Protein AF-A0A956I0B4-F1 (afdb_monomer_lite)

pLDDT: mean 91.72, std 8.98, range [53.16, 98.12]

Secondary structure (DSSP, 8-state):
---S-EEEEEE----GGGGGGGTSS-GGGSEE--SSTT----EEHHHHHHHHHHHTT--EEEEEE-TT--

Sequence (70 aa):
MAAPYQAVILAAGRGDRLSEKTDLTPKSILPIGPRSLADRTETSFLERQVRLLKAAGVDHVVVVIGYLRE

Structure (mmCIF, N/CA/C/O b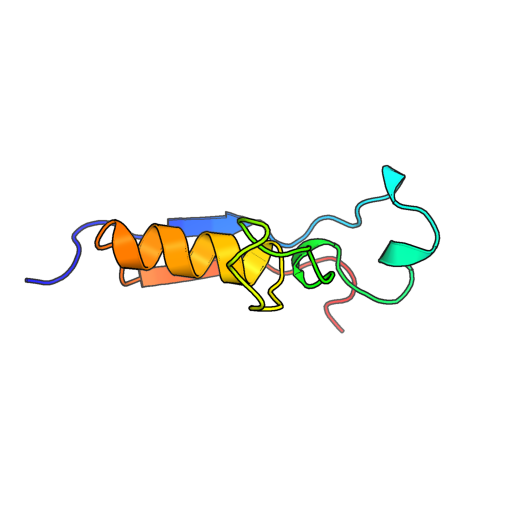ackbone):
data_AF-A0A956I0B4-F1
#
_entry.id   AF-A0A956I0B4-F1
#
loop_
_atom_site.group_PDB
_atom_site.id
_atom_site.type_symbol
_atom_site.label_atom_id
_atom_site.label_alt_id
_atom_site.label_comp_id
_atom_site.label_asym_id
_atom_site.label_entity_id
_atom_site.label_seq_id
_atom_site.pdbx_PDB_ins_code
_atom_site.Cartn_x
_atom_site.Cartn_y
_atom_site.Cartn_z
_atom_site.occupancy
_atom_site.B_iso_or_equiv
_atom_site.auth_seq_id
_atom_site.auth_comp_id
_atom_site.auth_asym_id
_atom_site.auth_atom_id
_atom_site.pdbx_PDB_model_num
ATOM 1 N N . MET A 1 1 ? -15.797 -5.837 20.515 1.00 53.16 1 MET A N 1
ATOM 2 C CA . MET A 1 1 ? -16.678 -6.396 19.466 1.00 53.16 1 MET A CA 1
ATOM 3 C C . MET A 1 1 ? -15.800 -6.667 18.265 1.00 53.16 1 MET A C 1
ATOM 5 O O . MET A 1 1 ? -15.053 -5.769 17.907 1.00 53.16 1 MET A O 1
ATOM 9 N N . ALA A 1 2 ? -15.808 -7.882 17.719 1.00 55.44 2 ALA A N 1
ATOM 10 C CA . ALA A 1 2 ? -15.070 -8.167 16.492 1.00 55.44 2 ALA A CA 1
ATOM 11 C C . ALA A 1 2 ? -15.708 -7.384 15.337 1.00 55.44 2 ALA A C 1
ATOM 13 O O . ALA A 1 2 ? -16.933 -7.391 15.202 1.00 55.44 2 ALA A O 1
ATOM 14 N N . ALA A 1 3 ? -14.892 -6.702 14.538 1.00 58.84 3 ALA A N 1
ATOM 15 C CA . ALA A 1 3 ? -15.302 -6.160 13.253 1.00 58.84 3 ALA A CA 1
ATOM 16 C C . ALA A 1 3 ? -16.020 -7.247 12.425 1.00 58.84 3 ALA A C 1
ATOM 18 O O . ALA A 1 3 ? -15.388 -8.253 12.104 1.00 58.84 3 ALA A O 1
ATOM 19 N N . PRO A 1 4 ? -17.306 -7.098 12.056 1.00 75.25 4 PRO A N 1
ATOM 20 C CA . PRO A 1 4 ? -18.023 -8.122 11.288 1.00 75.25 4 PRO A CA 1
ATOM 21 C C . PRO A 1 4 ? -17.552 -8.213 9.828 1.00 75.25 4 PRO A C 1
ATOM 23 O O . PRO A 1 4 ? -17.988 -9.091 9.088 1.00 75.25 4 PRO A O 1
ATOM 26 N N . TYR A 1 5 ? -16.686 -7.294 9.398 1.00 85.12 5 TYR A N 1
ATOM 27 C CA . TYR A 1 5 ? -16.265 -7.152 8.015 1.00 85.12 5 TYR A CA 1
ATOM 28 C C . TYR A 1 5 ? -14.822 -7.608 7.821 1.00 85.12 5 TYR A C 1
ATOM 30 O O . TYR A 1 5 ? -13.937 -7.298 8.617 1.00 85.12 5 TYR A O 1
ATOM 38 N N . GLN A 1 6 ? -14.597 -8.301 6.708 1.00 93.69 6 GLN A N 1
ATOM 39 C CA . GLN A 1 6 ? -13.278 -8.631 6.190 1.00 93.69 6 GLN A CA 1
ATOM 40 C C . GLN A 1 6 ? -13.022 -7.806 4.930 1.00 93.69 6 GLN A C 1
ATOM 42 O O . GLN A 1 6 ? -1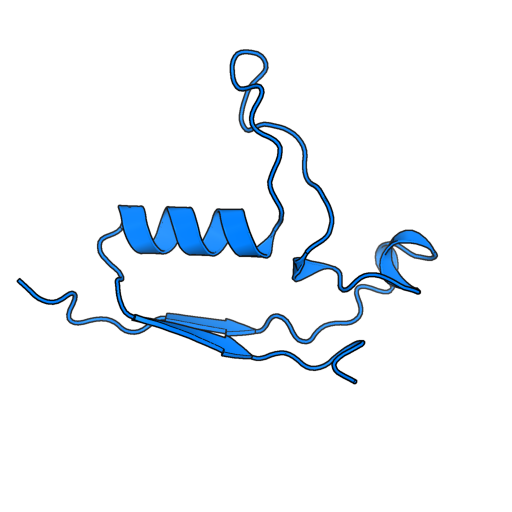3.861 -7.769 4.029 1.00 93.69 6 GLN A O 1
ATOM 47 N N . ALA A 1 7 ? -11.848 -7.187 4.843 1.00 97.06 7 ALA A N 1
ATOM 48 C CA . ALA A 1 7 ? -11.399 -6.515 3.631 1.00 97.06 7 ALA A CA 1
ATOM 49 C C . ALA A 1 7 ? -10.419 -7.388 2.846 1.00 97.06 7 ALA A C 1
ATOM 51 O O . ALA A 1 7 ? -9.579 -8.082 3.419 1.00 97.06 7 ALA A O 1
ATOM 52 N N . VAL A 1 8 ? -10.499 -7.303 1.518 1.00 97.69 8 VAL A N 1
ATOM 53 C CA . VAL A 1 8 ? -9.523 -7.895 0.599 1.00 97.69 8 VAL A CA 1
ATOM 54 C C . VAL A 1 8 ? -8.874 -6.768 -0.198 1.00 97.69 8 VAL A C 1
ATOM 56 O O . VAL A 1 8 ? -9.558 -6.043 -0.919 1.00 97.69 8 VAL A O 1
ATOM 59 N N . ILE A 1 9 ? -7.555 -6.611 -0.072 1.00 98.12 9 ILE A N 1
ATOM 60 C CA . ILE A 1 9 ? -6.768 -5.647 -0.849 1.00 98.12 9 ILE A CA 1
ATOM 61 C C . ILE A 1 9 ? -6.044 -6.391 -1.970 1.00 98.12 9 ILE A C 1
ATOM 63 O O . ILE A 1 9 ? -5.182 -7.232 -1.719 1.00 98.12 9 ILE A O 1
ATOM 67 N N . LEU A 1 10 ? -6.351 -6.036 -3.218 1.00 98.06 10 LEU A N 1
ATOM 68 C CA . LEU A 1 10 ? -5.662 -6.555 -4.401 1.00 98.06 10 LEU A CA 1
ATOM 69 C C . LEU A 1 10 ? -4.387 -5.740 -4.671 1.00 98.06 10 LEU A C 1
ATOM 71 O O . LEU A 1 10 ? -4.387 -4.778 -5.438 1.00 98.06 10 LEU A O 1
ATOM 75 N N . ALA A 1 11 ? -3.287 -6.129 -4.032 1.00 97.31 11 ALA A N 1
ATOM 76 C CA . ALA A 1 11 ? -1.964 -5.511 -4.140 1.00 97.31 11 ALA A CA 1
ATOM 77 C C . ALA A 1 11 ? -1.059 -6.227 -5.168 1.00 97.31 11 ALA A C 1
ATOM 79 O O . ALA A 1 11 ? 0.151 -6.318 -4.982 1.00 97.31 11 ALA A O 1
ATOM 80 N N . ALA A 1 12 ? -1.651 -6.744 -6.249 1.00 96.56 12 ALA A N 1
ATOM 81 C CA . ALA A 1 12 ? -0.989 -7.627 -7.213 1.00 96.56 12 ALA A CA 1
ATOM 82 C C . ALA A 1 12 ? -0.567 -6.950 -8.532 1.00 96.56 12 ALA A C 1
ATOM 84 O O . ALA A 1 12 ? 0.066 -7.590 -9.367 1.00 96.56 12 ALA A O 1
ATOM 85 N N . GLY A 1 13 ? -0.931 -5.682 -8.747 1.00 95.44 13 GLY A N 1
ATOM 86 C CA . GLY A 1 13 ? -0.692 -4.986 -10.013 1.00 95.44 13 GLY A CA 1
ATOM 87 C C . GLY A 1 13 ? 0.740 -4.468 -10.180 1.00 95.44 13 GLY A C 1
ATOM 88 O O . GLY A 1 13 ? 1.327 -3.952 -9.231 1.00 95.44 13 GLY A O 1
ATOM 89 N N . ARG A 1 14 ? 1.246 -4.522 -11.420 1.00 94.94 14 ARG A N 1
ATOM 90 C CA . ARG A 1 14 ? 2.568 -4.007 -11.813 1.00 94.94 14 ARG A CA 1
ATOM 91 C C . ARG A 1 14 ? 2.697 -2.496 -11.641 1.00 94.94 14 ARG A C 1
ATOM 93 O O . ARG A 1 14 ? 3.570 -2.021 -10.930 1.00 94.94 14 ARG A O 1
ATOM 100 N N . GLY A 1 15 ? 1.760 -1.742 -12.215 1.00 95.44 15 GLY A N 1
ATOM 101 C CA . GLY A 1 15 ? 1.774 -0.281 -12.145 1.00 95.44 15 GLY A CA 1
ATOM 102 C C . GLY A 1 15 ? 2.525 0.399 -13.291 1.00 95.44 15 GLY A C 1
ATOM 103 O O . GLY A 1 15 ? 3.067 1.471 -13.062 1.00 95.44 15 GLY A O 1
ATOM 104 N N . ASP A 1 16 ? 2.463 -0.152 -14.511 1.00 95.38 16 ASP A N 1
ATOM 105 C CA . ASP A 1 16 ? 3.261 0.240 -15.695 1.00 95.38 16 ASP A CA 1
ATOM 106 C C . ASP A 1 16 ? 3.328 1.747 -15.991 1.00 95.38 16 ASP A C 1
ATOM 108 O O . ASP A 1 16 ? 4.330 2.248 -16.482 1.00 95.38 16 ASP A O 1
ATOM 112 N N . ARG A 1 17 ? 2.278 2.505 -15.653 1.00 96.69 17 ARG A N 1
ATOM 113 C CA . ARG A 1 17 ? 2.246 3.971 -15.819 1.00 96.69 17 ARG A CA 1
ATOM 114 C C . ARG A 1 17 ? 3.237 4.728 -14.923 1.00 96.69 17 ARG A C 1
ATOM 116 O O . ARG A 1 17 ? 3.382 5.934 -15.085 1.00 96.69 17 ARG A O 1
ATOM 123 N N . LEU A 1 18 ? 3.841 4.059 -13.942 1.00 95.19 18 LEU A N 1
ATOM 124 C CA . LEU A 1 18 ? 4.885 4.607 -13.074 1.00 95.19 18 LEU A CA 1
ATOM 125 C C . LEU A 1 18 ? 6.300 4.253 -13.560 1.00 95.19 18 LEU A C 1
ATOM 127 O O . LEU A 1 18 ? 7.264 4.654 -12.906 1.00 95.19 18 LEU A O 1
ATOM 131 N N . SER A 1 19 ? 6.413 3.559 -14.699 1.00 94.31 19 SER A N 1
ATOM 132 C CA . SER A 1 19 ? 7.672 3.241 -15.380 1.00 94.31 19 SER A CA 1
ATOM 133 C C . SER A 1 19 ? 8.695 2.592 -14.433 1.00 94.31 19 SER A C 1
ATOM 135 O O . SER A 1 19 ? 8.327 1.719 -13.640 1.00 94.31 19 SER A O 1
ATOM 137 N N . GLU A 1 20 ? 9.953 3.049 -14.466 1.00 96.12 20 GLU A N 1
ATOM 138 C CA . GLU A 1 20 ? 11.071 2.496 -13.690 1.00 96.12 20 GLU A CA 1
ATOM 139 C C . GLU A 1 20 ? 10.831 2.438 -12.175 1.00 96.12 20 GLU A C 1
ATOM 141 O O . GLU A 1 20 ? 11.425 1.617 -11.477 1.00 96.12 20 GLU A O 1
ATOM 146 N N . LYS A 1 21 ? 9.907 3.253 -11.641 1.00 94.75 21 LYS A N 1
ATOM 147 C CA . LYS A 1 21 ? 9.575 3.227 -10.209 1.00 94.75 21 LYS A CA 1
ATOM 148 C C . LYS A 1 21 ? 9.013 1.879 -9.780 1.00 94.75 21 LYS A C 1
ATOM 150 O O . LYS A 1 21 ? 9.106 1.541 -8.607 1.00 94.75 21 LYS A O 1
ATOM 155 N N . THR A 1 22 ? 8.414 1.135 -10.705 1.00 95.94 22 THR A N 1
ATOM 156 C CA . THR A 1 22 ? 7.789 -0.160 -10.427 1.00 95.94 22 THR A CA 1
ATOM 157 C C . THR A 1 22 ? 8.580 -1.354 -10.946 1.00 95.94 22 THR A C 1
ATOM 159 O O . THR A 1 22 ? 8.091 -2.472 -10.852 1.00 95.94 22 THR A O 1
ATOM 162 N N . ASP A 1 23 ? 9.793 -1.183 -11.470 1.00 95.69 23 ASP A N 1
ATOM 163 C CA . ASP A 1 23 ? 10.541 -2.322 -12.027 1.00 95.69 23 ASP A CA 1
ATOM 164 C C . ASP A 1 23 ? 11.021 -3.292 -10.945 1.00 95.69 23 ASP A C 1
ATOM 166 O O . ASP A 1 23 ? 10.968 -4.503 -11.133 1.00 95.69 23 ASP A O 1
ATOM 170 N N . LEU A 1 24 ? 11.429 -2.756 -9.791 1.00 95.56 24 LEU A N 1
ATOM 171 C CA . LEU A 1 24 ? 11.972 -3.534 -8.670 1.00 95.56 24 LEU A CA 1
ATOM 172 C C . LEU A 1 24 ? 11.140 -3.423 -7.388 1.00 95.56 24 LEU A C 1
ATOM 174 O O . LEU A 1 24 ? 11.441 -4.076 -6.394 1.00 95.56 24 LEU A O 1
ATOM 178 N N . THR A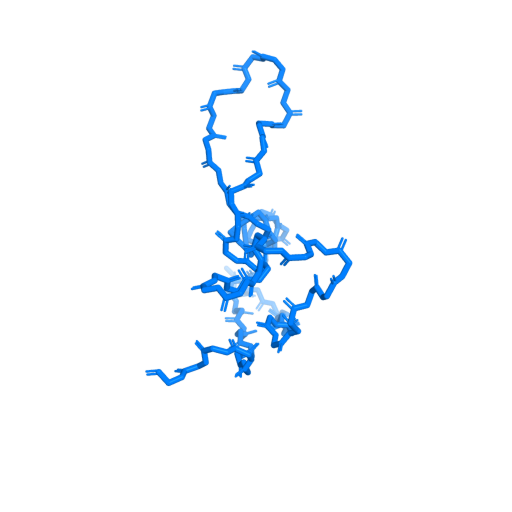 1 25 ? 10.084 -2.609 -7.406 1.00 94.81 25 THR A N 1
ATOM 179 C CA . THR A 1 25 ? 9.247 -2.350 -6.234 1.00 94.81 25 THR A CA 1
ATOM 180 C C . THR A 1 25 ? 7.773 -2.425 -6.629 1.00 94.81 25 THR A C 1
ATOM 182 O O . THR A 1 25 ? 7.339 -1.642 -7.478 1.00 94.81 25 THR A O 1
ATOM 185 N N . PRO A 1 26 ? 6.954 -3.307 -6.021 1.00 96.38 26 PRO A N 1
ATOM 186 C CA . PRO A 1 26 ? 5.515 -3.305 -6.245 1.00 96.38 26 PRO A CA 1
ATOM 187 C C . PRO A 1 26 ? 4.909 -1.931 -5.974 1.00 96.38 26 PRO A C 1
ATOM 189 O O . PRO A 1 26 ? 5.179 -1.309 -4.943 1.00 96.38 26 PRO A O 1
ATOM 192 N N . LYS A 1 27 ? 4.000 -1.482 -6.849 1.00 96.88 27 LYS A N 1
ATOM 193 C CA . LYS A 1 27 ? 3.313 -0.192 -6.674 1.00 96.88 27 LYS A CA 1
ATOM 194 C C . LYS A 1 27 ? 2.688 -0.043 -5.283 1.00 96.88 27 LYS A C 1
ATOM 196 O O . LYS A 1 27 ? 2.660 1.055 -4.736 1.00 96.88 27 LYS A O 1
ATOM 201 N N . SER A 1 28 ? 2.167 -1.134 -4.728 1.00 96.94 28 SER A N 1
ATOM 202 C CA . SER A 1 28 ? 1.505 -1.173 -3.423 1.00 96.94 28 SER A CA 1
ATOM 203 C C . SER A 1 28 ? 2.405 -0.720 -2.268 1.00 96.94 28 SER A C 1
ATOM 205 O O . SER A 1 28 ? 1.890 -0.111 -1.331 1.00 96.94 28 SER A O 1
ATOM 207 N N . ILE A 1 29 ? 3.719 -0.945 -2.343 1.00 95.75 29 ILE A N 1
ATOM 208 C CA . ILE A 1 29 ? 4.671 -0.580 -1.284 1.00 95.75 29 ILE A CA 1
ATOM 209 C C . ILE A 1 29 ? 5.506 0.664 -1.610 1.00 95.75 29 ILE A C 1
ATOM 211 O O . ILE A 1 29 ? 6.318 1.074 -0.786 1.00 95.75 29 ILE A O 1
ATOM 215 N N . LEU A 1 30 ? 5.293 1.296 -2.770 1.00 95.75 30 LEU A N 1
ATOM 216 C CA . LEU A 1 30 ? 5.978 2.545 -3.099 1.00 95.75 30 LEU A CA 1
ATOM 217 C C . LEU A 1 30 ? 5.706 3.628 -2.047 1.00 95.75 30 LEU A C 1
ATOM 219 O O . LEU A 1 30 ? 4.555 3.759 -1.605 1.00 95.75 30 LEU A O 1
ATOM 223 N N . PRO A 1 31 ? 6.726 4.432 -1.693 1.00 94.25 31 PRO A N 1
ATOM 224 C CA . PRO A 1 31 ? 6.559 5.517 -0.746 1.00 94.25 31 PRO A CA 1
ATOM 225 C C . PRO A 1 31 ? 5.621 6.573 -1.327 1.00 94.25 31 PRO A C 1
ATOM 227 O O . PRO A 1 31 ? 5.710 6.951 -2.501 1.00 94.25 31 PRO A O 1
ATOM 230 N N . ILE A 1 32 ? 4.720 7.064 -0.487 1.00 92.12 32 ILE A N 1
ATOM 231 C CA . ILE A 1 32 ? 3.857 8.199 -0.788 1.00 92.12 32 ILE A CA 1
ATOM 232 C C . ILE A 1 32 ? 4.048 9.278 0.264 1.00 92.12 32 ILE A C 1
ATOM 234 O O . ILE A 1 32 ? 4.298 8.998 1.436 1.00 92.12 32 ILE A O 1
ATOM 238 N N . GLY A 1 33 ? 3.908 10.523 -0.185 1.00 85.62 33 GLY A N 1
ATOM 239 C CA . GLY A 1 33 ? 4.058 11.689 0.669 1.00 85.62 33 GLY A CA 1
ATOM 240 C C . GLY A 1 33 ? 3.025 11.759 1.804 1.00 85.62 33 GLY A C 1
ATOM 241 O O . GLY A 1 33 ? 2.029 11.015 1.826 1.00 85.62 33 GLY A O 1
ATOM 242 N N . PRO A 1 34 ? 3.251 12.688 2.745 1.00 84.88 34 PRO A N 1
ATOM 243 C CA . PRO A 1 34 ? 2.410 12.846 3.922 1.00 84.88 34 PRO A CA 1
ATOM 244 C C . PRO A 1 34 ? 0.977 13.270 3.578 1.00 84.88 34 PRO A C 1
ATOM 246 O O . PRO A 1 34 ? 0.677 13.713 2.466 1.00 84.88 34 PRO A O 1
ATOM 249 N N . ARG A 1 35 ? 0.047 13.126 4.533 1.00 82.31 35 ARG A N 1
ATOM 250 C CA . ARG A 1 35 ? -1.360 13.540 4.341 1.00 82.31 35 ARG A CA 1
ATOM 251 C C . ARG A 1 35 ? -1.545 15.054 4.328 1.00 82.31 35 ARG A C 1
ATOM 253 O O . ARG A 1 35 ? -2.529 15.530 3.770 1.00 82.31 35 ARG A O 1
ATOM 260 N N . SER A 1 36 ? -0.637 15.788 4.957 1.00 86.31 36 SER A N 1
ATOM 261 C CA . SER A 1 36 ? -0.638 17.246 5.047 1.00 86.31 36 SER A CA 1
ATOM 262 C C . SER A 1 36 ? 0.792 17.752 5.248 1.00 86.31 36 SER A C 1
ATOM 264 O O . SER A 1 36 ? 1.688 16.966 5.525 1.00 86.31 36 SER A O 1
ATOM 266 N N . LEU A 1 37 ? 1.012 19.067 5.159 1.00 86.25 37 LEU A N 1
ATOM 267 C CA . LEU A 1 37 ? 2.326 19.673 5.433 1.00 86.25 37 LEU A CA 1
ATOM 268 C C . LEU A 1 37 ? 2.762 19.551 6.906 1.00 86.25 37 LEU A C 1
ATOM 270 O O . LEU A 1 37 ? 3.947 19.661 7.205 1.00 86.25 37 LEU A O 1
ATOM 274 N N . ALA A 1 38 ? 1.809 19.347 7.819 1.00 90.19 38 ALA A N 1
ATOM 275 C CA . ALA A 1 38 ? 2.072 19.144 9.245 1.00 90.19 38 ALA A CA 1
ATOM 276 C C . ALA A 1 38 ? 2.323 17.665 9.594 1.00 90.19 38 ALA A C 1
ATOM 278 O O . ALA A 1 38 ? 2.879 17.358 10.645 1.00 90.19 38 ALA A O 1
ATOM 279 N N . ASP A 1 39 ? 1.912 16.751 8.717 1.00 84.94 39 ASP A N 1
ATOM 280 C CA . ASP A 1 39 ? 2.184 15.326 8.820 1.00 84.94 39 ASP A CA 1
ATOM 281 C C . ASP A 1 39 ? 3.565 15.049 8.206 1.00 84.94 39 ASP A C 1
ATOM 283 O O . ASP A 1 39 ? 3.833 15.423 7.070 1.00 84.94 39 ASP A O 1
ATOM 287 N N . ARG A 1 40 ? 4.476 14.429 8.958 1.00 82.75 40 ARG A N 1
ATOM 288 C CA . ARG A 1 40 ? 5.809 14.036 8.45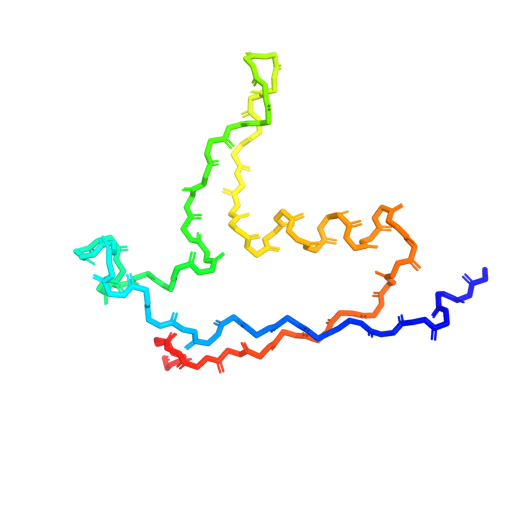9 1.00 82.75 40 ARG A CA 1
ATOM 289 C C . ARG A 1 40 ? 5.938 12.528 8.269 1.00 82.75 40 ARG A C 1
ATOM 291 O O . ARG A 1 40 ? 7.039 12.034 8.051 1.00 82.75 40 ARG A O 1
ATOM 298 N N . THR A 1 41 ? 4.838 11.791 8.406 1.00 84.69 41 THR A N 1
ATOM 299 C CA . THR A 1 41 ? 4.862 10.333 8.356 1.00 84.69 41 THR A CA 1
ATOM 300 C C . THR A 1 41 ? 5.049 9.874 6.914 1.00 84.69 41 THR A C 1
ATOM 302 O O . THR A 1 41 ? 4.197 10.128 6.060 1.00 84.69 41 THR A O 1
ATOM 305 N N . GLU A 1 42 ? 6.140 9.163 6.646 1.00 86.75 42 GLU A N 1
ATOM 306 C CA . GLU A 1 42 ? 6.277 8.386 5.416 1.00 86.75 42 GLU A CA 1
ATOM 307 C C . GLU A 1 42 ? 5.412 7.124 5.505 1.00 86.75 42 GLU A C 1
ATOM 309 O O . GLU A 1 42 ? 5.223 6.542 6.576 1.00 86.75 42 GLU A O 1
ATOM 314 N N . THR A 1 43 ? 4.819 6.728 4.382 1.00 93.62 43 THR A N 1
ATOM 315 C CA . THR A 1 43 ? 3.962 5.541 4.298 1.00 93.62 43 THR A CA 1
ATOM 316 C C . THR A 1 43 ? 3.933 5.015 2.864 1.00 93.62 43 THR A C 1
ATOM 318 O O . THR A 1 43 ? 4.510 5.624 1.965 1.00 93.62 43 THR A O 1
ATOM 321 N N . SER A 1 44 ? 3.228 3.911 2.626 1.00 96.12 44 SER A N 1
ATOM 322 C CA . SER A 1 44 ? 2.972 3.366 1.289 1.00 96.12 44 SER A CA 1
ATOM 323 C C . SER A 1 44 ? 1.489 3.393 0.922 1.00 96.12 44 SER A C 1
ATOM 325 O O . SER A 1 44 ? 0.618 3.653 1.761 1.00 96.12 44 SER A O 1
ATOM 327 N N . PHE A 1 45 ? 1.172 3.098 -0.344 1.00 95.56 45 PHE A N 1
ATOM 328 C CA . PHE A 1 45 ? -0.218 2.921 -0.771 1.00 95.56 45 PHE A CA 1
ATOM 329 C C . PHE A 1 45 ? -0.931 1.851 0.067 1.00 95.56 45 PHE A C 1
ATOM 331 O O . PHE A 1 45 ? -2.024 2.113 0.571 1.00 95.56 45 PHE A O 1
ATOM 338 N N . LEU A 1 46 ? -0.314 0.678 0.243 1.00 97.00 46 LEU A N 1
ATOM 339 C CA . LEU A 1 46 ? -0.875 -0.448 0.989 1.00 97.00 46 LEU A CA 1
ATOM 340 C C . LEU A 1 46 ? -1.071 -0.101 2.463 1.00 97.00 46 LEU A C 1
ATOM 342 O O . LEU A 1 46 ? -2.171 -0.261 2.992 1.00 97.00 46 LEU A O 1
ATOM 346 N N . GLU A 1 47 ? -0.034 0.421 3.113 1.00 95.94 47 GLU A N 1
ATOM 347 C CA . GLU A 1 47 ? -0.099 0.759 4.533 1.00 95.94 47 GLU A CA 1
ATOM 348 C C . GLU A 1 47 ? -1.181 1.809 4.811 1.00 95.94 47 GLU A C 1
ATOM 350 O O . GLU A 1 47 ? -1.952 1.679 5.766 1.00 95.94 47 GLU A O 1
ATOM 355 N N . ARG A 1 48 ? -1.307 2.818 3.941 1.00 94.69 48 ARG A N 1
ATOM 356 C CA . ARG A 1 48 ? -2.374 3.814 4.053 1.00 94.69 48 ARG A CA 1
ATOM 357 C C . ARG A 1 48 ? -3.759 3.167 4.016 1.00 94.69 48 ARG A C 1
ATOM 359 O O . ARG A 1 48 ? -4.595 3.555 4.833 1.00 94.69 48 ARG A O 1
ATOM 366 N N . GLN A 1 49 ? -4.005 2.216 3.111 1.00 96.00 49 GLN A N 1
ATOM 367 C CA . GLN A 1 49 ? -5.299 1.525 3.038 1.00 96.00 49 GLN A CA 1
ATOM 368 C C . GLN A 1 49 ? -5.560 0.683 4.290 1.00 96.00 49 GLN A C 1
ATOM 370 O O . GLN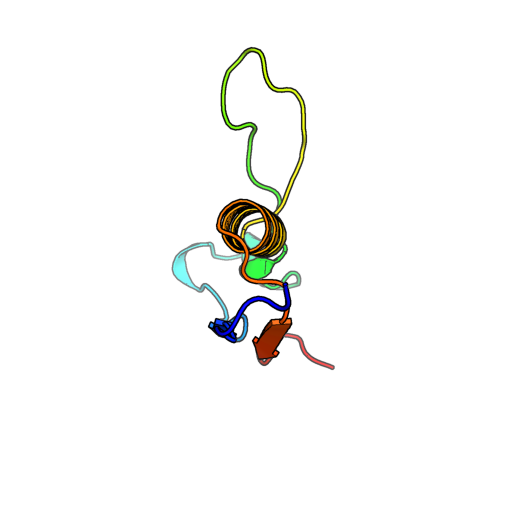 A 1 49 ? -6.639 0.782 4.867 1.00 96.00 49 GLN A O 1
ATOM 375 N N . VAL A 1 50 ? -4.565 -0.071 4.769 1.00 96.69 50 VAL A N 1
ATOM 376 C CA . VAL A 1 50 ? -4.688 -0.875 5.999 1.00 96.69 50 VAL A CA 1
ATOM 377 C C . VAL A 1 50 ? -5.010 0.010 7.207 1.00 96.69 50 VAL A C 1
ATOM 379 O O . VAL A 1 50 ? -5.919 -0.302 7.974 1.00 96.69 50 VAL A O 1
ATOM 382 N N . ARG A 1 51 ? -4.329 1.156 7.356 1.00 94.75 51 ARG A N 1
ATOM 383 C CA . ARG A 1 51 ? -4.602 2.114 8.442 1.00 94.75 51 ARG A CA 1
ATOM 384 C C . ARG A 1 51 ? -6.023 2.682 8.370 1.00 94.75 51 ARG A C 1
ATOM 386 O O . ARG A 1 51 ? -6.655 2.843 9.409 1.00 94.75 51 ARG A O 1
ATOM 393 N N . LEU A 1 52 ? -6.524 2.988 7.171 1.00 94.50 52 LEU A N 1
ATOM 394 C CA . LEU A 1 52 ? -7.892 3.489 6.985 1.00 94.50 52 LEU A CA 1
ATOM 395 C C . LEU A 1 52 ? -8.942 2.417 7.294 1.00 94.50 52 LEU A C 1
ATOM 397 O O . LEU A 1 52 ? -9.912 2.716 7.984 1.00 94.50 52 LEU A O 1
ATOM 401 N N . LEU A 1 53 ? -8.725 1.177 6.852 1.00 96.12 53 LEU A N 1
ATOM 402 C CA . LEU A 1 53 ? -9.601 0.043 7.162 1.00 96.12 53 LEU A CA 1
ATOM 403 C C . LEU A 1 53 ? -9.655 -0.222 8.669 1.00 96.12 53 LEU A C 1
ATOM 405 O O . LEU A 1 53 ? -10.740 -0.311 9.237 1.00 96.12 53 LEU A O 1
ATOM 409 N N . LYS A 1 54 ? -8.498 -0.232 9.338 1.00 94.50 54 LYS A N 1
ATOM 410 C CA . LYS A 1 54 ? -8.429 -0.374 10.795 1.00 94.50 54 LYS A CA 1
ATOM 411 C C . LYS A 1 54 ? -9.152 0.766 11.520 1.00 94.50 54 LYS A C 1
ATOM 413 O O . LYS A 1 54 ? -9.899 0.514 12.457 1.00 94.50 54 LYS A O 1
ATOM 418 N N . ALA A 1 55 ? -8.977 2.012 11.073 1.00 94.56 55 ALA A N 1
ATOM 419 C CA . ALA A 1 55 ? -9.682 3.165 11.641 1.00 94.56 55 ALA A CA 1
ATOM 420 C C . ALA A 1 55 ? -11.207 3.102 11.430 1.00 94.56 55 ALA A C 1
ATOM 422 O O . ALA A 1 55 ? -11.956 3.631 12.246 1.00 94.56 55 ALA A O 1
ATOM 423 N N . ALA A 1 56 ? -11.666 2.431 10.371 1.00 94.38 56 ALA A N 1
ATOM 424 C CA . ALA A 1 56 ? -13.077 2.146 10.119 1.00 94.38 56 ALA A CA 1
ATOM 425 C C . ALA A 1 56 ? -13.603 0.917 10.890 1.00 94.38 56 ALA A C 1
ATOM 427 O O . ALA A 1 56 ? -14.755 0.531 10.706 1.00 94.38 56 ALA A O 1
ATOM 428 N N . GLY A 1 57 ? -12.776 0.295 11.738 1.00 94.44 57 GLY A N 1
ATOM 429 C CA . GLY A 1 57 ? -13.142 -0.897 12.495 1.00 94.44 57 GLY A CA 1
ATOM 430 C C . GLY A 1 57 ? -13.187 -2.160 11.641 1.00 94.44 57 GLY A C 1
ATOM 431 O O . GLY A 1 57 ? -14.056 -2.989 11.867 1.00 94.44 57 GLY A O 1
ATOM 432 N N . VAL A 1 58 ? -12.304 -2.299 10.646 1.00 95.62 58 VAL A N 1
ATOM 433 C CA . VAL A 1 58 ? -12.072 -3.542 9.892 1.00 95.62 58 VAL A CA 1
ATOM 434 C C . VAL A 1 58 ? -10.744 -4.143 10.347 1.00 95.62 58 VAL A C 1
ATOM 436 O O . VAL A 1 58 ? -9.675 -3.711 9.914 1.00 95.62 58 VAL A O 1
ATOM 439 N N . ASP A 1 59 ? -10.812 -5.135 11.233 1.00 92.00 59 ASP A N 1
ATOM 440 C CA . ASP A 1 59 ? -9.621 -5.750 11.836 1.00 92.00 59 ASP A CA 1
ATOM 441 C C . ASP A 1 59 ? -9.033 -6.886 10.989 1.00 92.00 59 ASP A C 1
ATOM 443 O O . ASP A 1 59 ? -7.839 -7.175 11.086 1.00 92.00 59 ASP A O 1
ATOM 447 N N . HIS A 1 60 ? -9.848 -7.525 10.142 1.00 94.81 60 HIS A N 1
ATOM 448 C CA . HIS A 1 60 ? -9.404 -8.626 9.293 1.00 94.81 60 HIS A CA 1
ATOM 449 C C . HIS A 1 60 ? -9.171 -8.149 7.856 1.00 94.81 60 HIS A C 1
ATOM 451 O O . HIS A 1 60 ? -10.112 -7.867 7.109 1.00 94.81 60 HIS A O 1
ATOM 457 N N . VAL A 1 61 ? -7.898 -8.053 7.470 1.00 96.50 61 VAL A N 1
ATOM 458 C CA . VAL A 1 61 ? -7.474 -7.598 6.141 1.00 96.50 61 VAL A CA 1
ATOM 459 C C . VAL A 1 61 ? -6.634 -8.682 5.478 1.00 96.50 61 VAL A C 1
ATOM 461 O O . VAL A 1 61 ? -5.558 -9.028 5.958 1.00 96.50 61 VAL A O 1
ATOM 464 N N . VAL A 1 62 ? -7.112 -9.188 4.344 1.00 97.25 62 VAL A N 1
ATOM 465 C CA . VAL A 1 62 ? -6.378 -10.118 3.482 1.00 97.25 62 VAL A CA 1
ATOM 466 C C . VAL A 1 62 ? -5.733 -9.325 2.352 1.00 97.25 62 VAL A C 1
ATOM 468 O O . VAL A 1 62 ? -6.402 -8.553 1.665 1.00 97.25 62 VAL A O 1
ATOM 471 N N . VAL A 1 63 ? -4.433 -9.517 2.134 1.00 97.50 63 VAL A N 1
ATOM 472 C CA . VAL A 1 63 ? -3.689 -8.850 1.059 1.00 97.50 63 VAL A CA 1
ATOM 473 C C . VAL A 1 63 ? -3.299 -9.879 0.007 1.00 97.50 63 VAL A C 1
ATOM 475 O O . VAL A 1 63 ? -2.589 -10.838 0.298 1.00 97.50 63 VAL A O 1
ATOM 478 N N . VAL A 1 64 ? -3.754 -9.671 -1.226 1.00 97.88 64 VAL A N 1
ATOM 479 C CA . VAL A 1 64 ? -3.382 -10.497 -2.378 1.00 97.88 64 VAL A CA 1
ATOM 480 C C . VAL A 1 64 ? -2.185 -9.856 -3.070 1.00 97.88 64 VAL A C 1
ATOM 482 O O . VAL A 1 64 ? -2.284 -8.728 -3.554 1.00 97.88 64 VAL A O 1
ATOM 485 N N . ILE A 1 65 ? -1.072 -10.582 -3.133 1.00 95.94 65 ILE A N 1
ATOM 486 C CA . ILE A 1 65 ? 0.167 -10.170 -3.806 1.00 95.94 65 ILE A CA 1
ATOM 487 C C . ILE A 1 65 ? 0.356 -10.952 -5.112 1.00 95.94 65 ILE A C 1
ATOM 489 O O . ILE A 1 65 ? -0.104 -12.08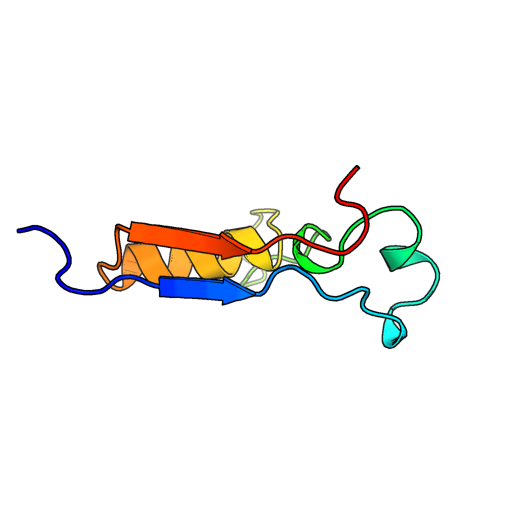8 -5.227 1.00 95.94 65 ILE A O 1
ATOM 493 N N . GLY A 1 66 ? 1.018 -10.349 -6.101 1.00 95.12 66 GLY A N 1
ATOM 494 C CA . GLY A 1 66 ? 1.199 -10.957 -7.425 1.00 95.12 66 GLY A CA 1
ATOM 495 C C . GLY A 1 66 ? 2.478 -10.508 -8.119 1.00 95.12 66 GLY A C 1
ATOM 496 O O . GLY A 1 66 ? 3.406 -11.294 -8.251 1.00 95.12 66 GLY A O 1
ATOM 497 N N . TYR A 1 67 ? 2.540 -9.251 -8.556 1.00 95.44 67 TYR A N 1
ATOM 498 C CA . TYR A 1 67 ? 3.741 -8.697 -9.183 1.00 95.44 67 TYR A CA 1
ATOM 499 C C . TYR A 1 67 ? 4.927 -8.612 -8.203 1.00 95.44 67 TYR A C 1
ATOM 501 O O . TYR A 1 67 ? 4.747 -8.125 -7.087 1.00 95.44 67 TYR A O 1
ATOM 509 N N . LEU A 1 68 ? 6.113 -9.070 -8.638 1.00 92.88 68 LEU A N 1
ATOM 510 C CA . LEU A 1 68 ? 7.343 -9.203 -7.829 1.00 92.88 68 LEU A CA 1
ATOM 511 C C . LEU A 1 68 ? 7.119 -9.964 -6.509 1.00 92.88 68 LEU A C 1
ATOM 513 O O . LEU A 1 68 ? 7.531 -9.525 -5.440 1.00 92.88 68 LEU A O 1
ATOM 517 N N . ARG A 1 69 ? 6.371 -11.070 -6.579 1.00 90.19 69 ARG A N 1
ATOM 518 C CA . ARG A 1 69 ? 6.023 -11.902 -5.417 1.00 90.19 69 ARG A CA 1
ATOM 519 C C . ARG A 1 69 ? 7.154 -12.832 -4.958 1.00 90.19 69 ARG A C 1
ATOM 521 O O . ARG A 1 69 ? 7.133 -13.235 -3.797 1.00 90.19 69 ARG A O 1
ATOM 528 N N . GLU A 1 70 ? 8.018 -13.246 -5.877 1.00 81.00 70 GLU A N 1
ATOM 529 C CA . GLU A 1 70 ? 9.139 -14.167 -5.629 1.00 81.00 70 GLU A CA 1
ATOM 530 C C . GLU A 1 70 ? 10.306 -13.443 -4.958 1.00 81.00 70 GLU A C 1
ATOM 532 O O . GLU A 1 70 ? 10.885 -14.041 -4.023 1.00 81.00 70 GLU A O 1
#

Foldseek 3Di:
DQQPDAAEAEQADQPCVVPPQRPQPRQQFRWDQAPDPVGHDIGGNPRVVVVVCVVVRHPHYHYHYHPPPD

Radius of gyration: 13.87 Å; chains: 1; bounding box: 30×34×35 Å